Protein AF-A0A1M6QPP1-F1 (afdb_monomer)

Structure (mmCIF, N/CA/C/O backbone):
data_AF-A0A1M6QPP1-F1
#
_entry.id   AF-A0A1M6QPP1-F1
#
loop_
_atom_site.group_PDB
_atom_site.id
_atom_site.type_symbol
_atom_site.label_atom_id
_atom_site.label_alt_id
_atom_site.label_comp_id
_atom_site.label_asym_id
_atom_site.label_entity_id
_atom_site.label_seq_id
_atom_site.pdbx_PDB_ins_code
_atom_site.Cartn_x
_atom_site.Cartn_y
_atom_site.Cartn_z
_atom_site.occupancy
_atom_site.B_iso_or_equiv
_atom_site.auth_seq_id
_atom_site.auth_comp_id
_atom_site.auth_asym_id
_atom_site.auth_atom_id
_atom_site.pdbx_PDB_model_num
ATOM 1 N N . MET A 1 1 ? 18.414 1.046 4.254 1.00 52.12 1 MET A N 1
ATOM 2 C CA . MET A 1 1 ? 17.266 0.566 3.448 1.00 52.12 1 MET A CA 1
ATOM 3 C C . MET A 1 1 ? 16.400 1.764 3.106 1.00 52.12 1 MET A C 1
ATOM 5 O O . MET A 1 1 ? 16.138 2.547 4.009 1.00 52.12 1 MET A O 1
ATOM 9 N N . SER A 1 2 ? 16.003 1.950 1.843 1.00 74.31 2 SER A N 1
ATOM 10 C CA . SER A 1 2 ? 15.074 3.034 1.493 1.00 74.31 2 SER A CA 1
ATOM 11 C C . SER A 1 2 ? 13.699 2.771 2.120 1.00 74.31 2 SER A C 1
ATOM 13 O O . SER A 1 2 ? 13.295 1.613 2.254 1.00 74.31 2 SER A O 1
ATOM 15 N N . HIS A 1 3 ? 12.989 3.836 2.502 1.00 74.25 3 HIS A N 1
ATOM 16 C CA . HIS A 1 3 ? 11.647 3.781 3.106 1.00 74.25 3 HIS A CA 1
ATOM 17 C C . HIS A 1 3 ? 10.683 2.893 2.291 1.00 74.25 3 HIS A C 1
ATOM 19 O O . HIS A 1 3 ? 9.977 2.053 2.843 1.00 74.25 3 HIS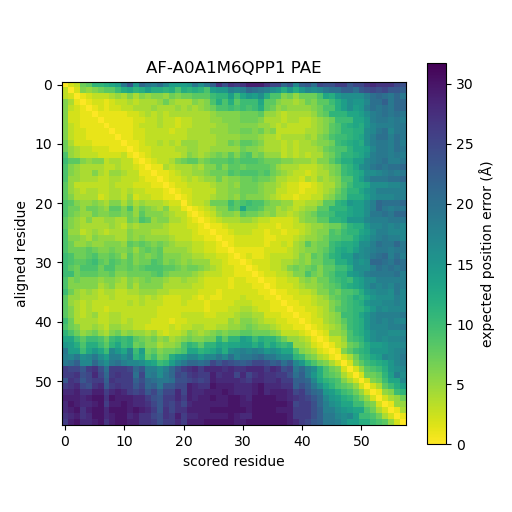 A O 1
ATOM 25 N N . ASN A 1 4 ? 10.766 2.980 0.960 1.00 79.38 4 ASN A N 1
ATOM 26 C CA . ASN A 1 4 ? 10.025 2.139 0.019 1.00 79.38 4 ASN A CA 1
ATOM 27 C C . ASN A 1 4 ? 10.255 0.638 0.218 1.00 79.38 4 ASN A C 1
ATOM 29 O O . ASN A 1 4 ? 9.312 -0.147 0.182 1.00 79.38 4 ASN A O 1
ATOM 33 N N . ASN A 1 5 ? 11.499 0.212 0.447 1.00 79.56 5 ASN A N 1
ATOM 34 C CA . ASN A 1 5 ? 11.795 -1.210 0.593 1.00 79.56 5 ASN A CA 1
ATOM 35 C C . ASN A 1 5 ? 11.245 -1.784 1.904 1.00 79.56 5 ASN A C 1
ATOM 37 O O . ASN A 1 5 ? 10.814 -2.932 1.938 1.00 79.56 5 ASN A O 1
ATOM 41 N N . PHE A 1 6 ? 11.229 -0.974 2.966 1.00 83.94 6 PHE A N 1
ATOM 42 C CA . PHE A 1 6 ? 10.625 -1.356 4.238 1.00 83.94 6 PHE A CA 1
ATOM 43 C C . PHE A 1 6 ? 9.108 -1.544 4.105 1.00 83.94 6 PHE A C 1
ATOM 45 O O . PHE A 1 6 ? 8.593 -2.584 4.504 1.00 83.94 6 PHE A O 1
ATOM 52 N N . ILE A 1 7 ? 8.407 -0.589 3.482 1.00 84.88 7 ILE A N 1
ATOM 53 C CA . ILE A 1 7 ? 6.947 -0.655 3.310 1.00 84.88 7 ILE A CA 1
A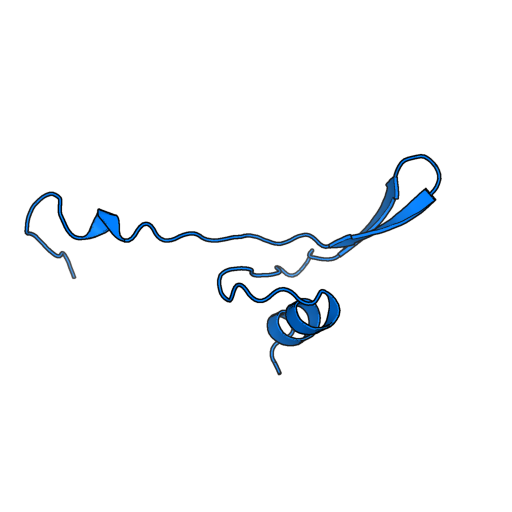TOM 54 C C . ILE A 1 7 ? 6.553 -1.820 2.391 1.00 84.88 7 ILE A C 1
ATOM 56 O O . ILE A 1 7 ? 5.626 -2.565 2.708 1.00 84.88 7 ILE A O 1
ATOM 60 N N . ARG A 1 8 ? 7.291 -2.045 1.294 1.00 84.69 8 ARG A N 1
ATOM 61 C CA . ARG A 1 8 ? 7.065 -3.205 0.415 1.00 84.69 8 ARG A CA 1
ATOM 62 C C . ARG A 1 8 ? 7.212 -4.527 1.160 1.00 84.69 8 ARG A C 1
ATOM 64 O O . ARG A 1 8 ? 6.358 -5.393 1.012 1.00 84.69 8 ARG A O 1
ATOM 71 N N . ASN A 1 9 ? 8.236 -4.663 2.003 1.00 86.06 9 ASN A N 1
ATOM 72 C CA . ASN A 1 9 ? 8.416 -5.865 2.816 1.00 86.06 9 ASN A CA 1
ATOM 73 C C . ASN A 1 9 ? 7.300 -6.026 3.858 1.00 86.06 9 ASN A C 1
ATOM 75 O O . ASN A 1 9 ? 6.778 -7.126 4.014 1.00 86.06 9 ASN A O 1
ATOM 79 N N . LEU A 1 10 ? 6.907 -4.940 4.533 1.00 87.56 10 LEU A N 1
ATOM 80 C CA . LEU A 1 10 ? 5.837 -4.941 5.535 1.00 87.56 10 LEU A CA 1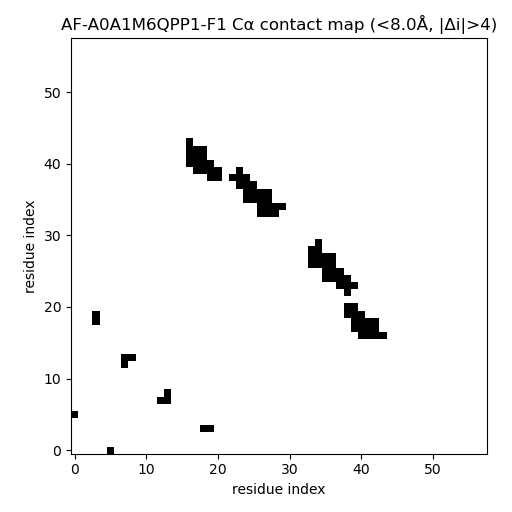
ATOM 81 C C . LEU A 1 10 ? 4.497 -5.409 4.947 1.00 87.56 10 LEU A C 1
ATOM 83 O O . LEU A 1 10 ? 3.787 -6.187 5.577 1.00 87.56 10 LEU A O 1
ATOM 87 N N . LEU A 1 11 ? 4.168 -4.947 3.739 1.00 86.75 11 LEU A N 1
ATOM 88 C CA . LEU A 1 11 ? 2.925 -5.270 3.032 1.00 86.75 11 LEU A CA 1
ATOM 89 C C . LEU A 1 11 ? 3.053 -6.493 2.104 1.00 86.75 11 LEU A C 1
ATOM 91 O O . LEU A 1 11 ? 2.102 -6.828 1.401 1.00 86.75 11 LEU A O 1
ATOM 95 N N . ASN A 1 12 ? 4.215 -7.158 2.086 1.00 89.25 12 ASN A N 1
ATOM 96 C CA . ASN A 1 12 ? 4.534 -8.282 1.199 1.00 89.25 12 ASN A CA 1
ATOM 97 C C . ASN A 1 12 ? 4.300 -7.984 -0.304 1.00 89.25 12 ASN A C 1
ATOM 99 O O . ASN A 1 12 ? 3.862 -8.839 -1.077 1.00 89.25 12 ASN A O 1
ATOM 103 N N . LEU A 1 13 ? 4.593 -6.752 -0.726 1.00 87.56 13 LEU A N 1
ATOM 104 C CA . LEU A 1 13 ? 4.493 -6.296 -2.111 1.00 87.56 13 LEU A CA 1
ATOM 105 C C . LEU A 1 13 ? 5.784 -6.634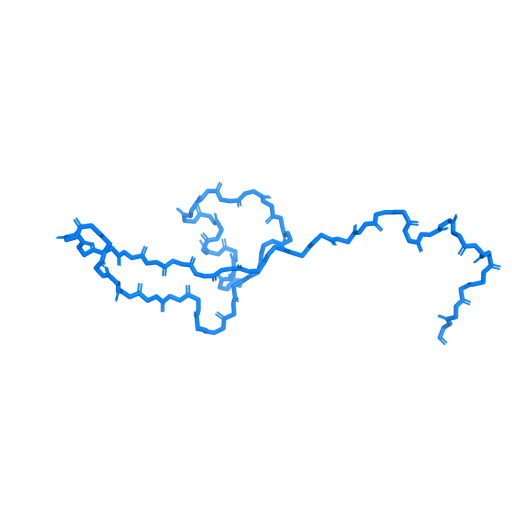 -2.866 1.00 87.56 13 LEU A C 1
ATOM 107 O O . LEU A 1 13 ? 6.864 -6.165 -2.509 1.00 87.56 13 LEU A O 1
ATOM 111 N N . LYS A 1 14 ? 5.672 -7.439 -3.930 1.00 85.06 14 LYS A N 1
ATOM 112 C CA . LYS A 1 14 ? 6.820 -7.926 -4.722 1.00 85.06 14 LYS A CA 1
ATOM 113 C C . LYS A 1 14 ? 7.179 -7.044 -5.917 1.00 85.06 14 LYS A C 1
ATOM 115 O O . LYS A 1 14 ? 8.246 -7.226 -6.495 1.00 85.06 14 LYS A O 1
ATOM 120 N N . ASP A 1 15 ? 6.292 -6.133 -6.307 1.00 83.81 15 ASP A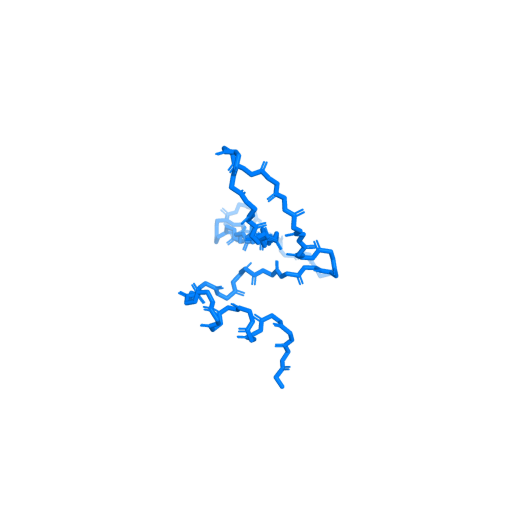 N 1
ATOM 121 C CA . ASP A 1 15 ? 6.485 -5.317 -7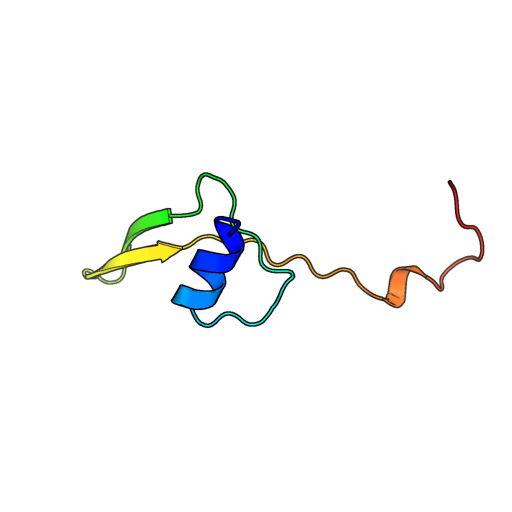.502 1.00 83.81 15 ASP A CA 1
ATOM 122 C C . ASP A 1 15 ? 7.448 -4.147 -7.210 1.00 83.81 15 ASP A C 1
ATOM 124 O O . ASP A 1 15 ? 7.156 -3.297 -6.356 1.00 83.81 15 ASP A O 1
ATOM 128 N N . PRO A 1 16 ? 8.611 -4.084 -7.887 1.00 81.56 16 PRO A N 1
ATOM 129 C CA . PRO A 1 16 ? 9.580 -3.017 -7.681 1.00 81.56 16 PRO A CA 1
ATOM 130 C C . PRO A 1 16 ? 9.096 -1.656 -8.198 1.00 81.56 16 PRO A C 1
ATOM 132 O O . PRO A 1 16 ? 9.645 -0.639 -7.774 1.00 81.56 16 PRO A O 1
ATOM 135 N N . ASN A 1 17 ? 8.081 -1.632 -9.063 1.00 85.19 17 ASN A N 1
ATOM 136 C CA . ASN A 1 17 ? 7.524 -0.422 -9.658 1.00 85.19 17 ASN A CA 1
ATOM 137 C C . ASN A 1 17 ? 6.531 0.309 -8.748 1.00 85.19 17 AS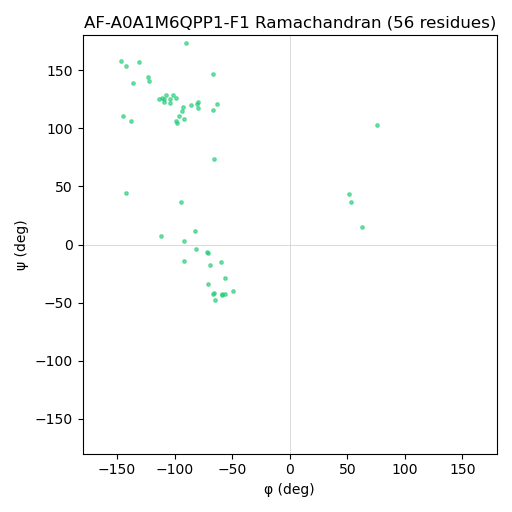N A C 1
ATOM 139 O O . ASN A 1 17 ? 6.020 1.369 -9.116 1.00 85.19 17 ASN A O 1
ATOM 143 N N . ILE A 1 18 ? 6.234 -0.261 -7.577 1.00 87.25 18 ILE A N 1
ATOM 144 C CA . ILE A 1 18 ? 5.448 0.401 -6.542 1.00 87.25 18 ILE A CA 1
ATOM 145 C C . ILE A 1 18 ? 6.363 1.347 -5.765 1.00 87.25 18 ILE A C 1
ATOM 147 O O . ILE A 1 18 ? 7.341 0.917 -5.140 1.00 87.25 18 ILE A O 1
ATOM 151 N N . THR A 1 19 ? 6.012 2.630 -5.773 1.00 87.25 19 THR A N 1
ATOM 152 C CA . THR A 1 19 ? 6.703 3.689 -5.034 1.00 87.25 19 THR A CA 1
ATOM 153 C C . THR A 1 19 ? 5.748 4.399 -4.080 1.00 87.25 19 THR A C 1
ATOM 155 O O . THR A 1 19 ? 4.597 4.668 -4.413 1.00 87.25 19 THR A O 1
ATOM 158 N N . PHE A 1 20 ? 6.239 4.732 -2.893 1.00 87.12 20 PHE A N 1
ATOM 159 C CA . PHE A 1 20 ? 5.538 5.466 -1.846 1.00 87.12 20 PHE A CA 1
ATOM 160 C C . PHE A 1 20 ? 6.160 6.867 -1.740 1.00 87.12 20 PHE A C 1
ATOM 162 O O . PHE A 1 20 ? 7.379 6.998 -1.600 1.00 87.12 20 PHE A O 1
ATOM 169 N N . ASN A 1 21 ? 5.325 7.902 -1.848 1.00 84.69 21 ASN A N 1
ATOM 170 C CA . ASN A 1 21 ? 5.722 9.314 -1.731 1.00 84.69 21 ASN A CA 1
ATOM 171 C C . ASN A 1 21 ? 5.610 9.785 -0.272 1.00 84.69 21 ASN A C 1
ATOM 173 O O . ASN A 1 21 ? 5.067 9.061 0.546 1.00 84.69 21 ASN A O 1
ATOM 177 N N . ASP A 1 22 ? 6.045 10.998 0.074 1.00 81.69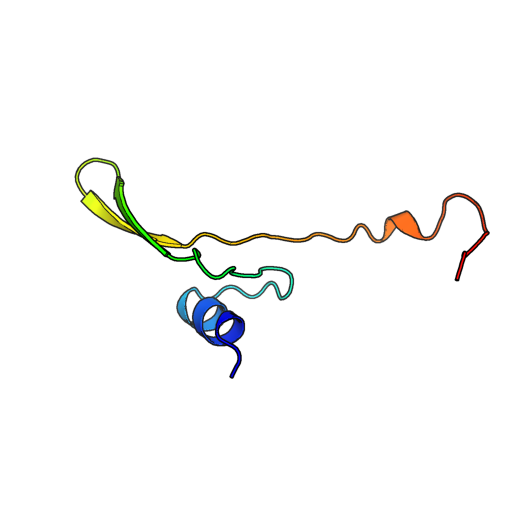 22 ASP A N 1
ATOM 178 C CA . ASP A 1 22 ? 6.089 11.455 1.480 1.00 81.69 22 ASP A CA 1
ATOM 179 C C . ASP A 1 22 ? 4.737 11.395 2.229 1.00 81.69 22 ASP A C 1
ATOM 181 O O . ASP A 1 22 ? 4.709 11.117 3.425 1.00 81.69 22 ASP A O 1
ATOM 185 N N . ASN A 1 23 ? 3.606 11.537 1.526 1.00 83.31 23 ASN A N 1
ATOM 186 C CA . ASN A 1 23 ? 2.250 11.410 2.087 1.00 83.31 23 ASN A CA 1
ATOM 187 C C . ASN A 1 23 ? 1.660 9.994 1.932 1.00 83.31 23 ASN A C 1
ATOM 189 O O . ASN A 1 23 ? 0.473 9.823 1.659 1.00 83.31 23 ASN A O 1
ATOM 193 N N . TYR A 1 24 ? 2.489 8.959 2.066 1.00 84.62 24 TYR A N 1
ATOM 194 C CA . TYR A 1 24 ? 2.096 7.568 1.830 1.00 84.62 24 TYR A CA 1
ATOM 195 C C . TYR A 1 24 ? 1.159 6.970 2.883 1.00 84.62 24 TYR A C 1
ATOM 197 O O . TYR A 1 24 ? 0.741 5.831 2.710 1.00 84.62 24 TYR A O 1
ATOM 205 N N . TYR A 1 25 ? 0.873 7.656 3.989 1.00 89.69 25 TYR A N 1
ATOM 206 C CA . TYR A 1 25 ? 0.143 7.082 5.117 1.00 89.69 25 TYR A CA 1
ATOM 207 C C . TYR A 1 25 ? -0.923 8.027 5.652 1.00 89.69 25 TYR A C 1
ATOM 209 O O . TYR A 1 25 ? -0.682 9.220 5.834 1.00 89.69 25 TYR A O 1
ATOM 217 N N . SER A 1 26 ? -2.077 7.460 5.986 1.00 92.38 26 SER A N 1
ATOM 218 C CA . SER A 1 26 ? -3.128 8.138 6.737 1.00 92.38 26 SER A CA 1
ATOM 219 C C . SER A 1 26 ? -3.882 7.157 7.637 1.00 92.38 26 SER A C 1
ATOM 221 O O . SER A 1 26 ? -3.873 5.941 7.421 1.00 92.38 26 SER A O 1
ATOM 223 N N . GLU A 1 27 ? -4.529 7.688 8.673 1.00 94.50 27 GLU A N 1
ATOM 224 C CA . GLU A 1 27 ? -5.509 6.945 9.463 1.00 94.50 27 GLU A CA 1
ATOM 225 C C . GLU A 1 27 ? -6.908 7.402 9.067 1.00 94.50 27 GLU A C 1
ATOM 227 O O . GLU A 1 27 ? -7.242 8.578 9.203 1.00 94.50 27 GLU A O 1
ATOM 232 N N . GLU A 1 28 ? -7.733 6.467 8.613 1.00 94.56 28 GLU A N 1
ATOM 233 C CA . GLU A 1 28 ? -9.070 6.757 8.102 1.00 94.56 28 GLU A CA 1
ATOM 234 C C . GLU A 1 28 ? -10.104 5.833 8.737 1.00 94.56 28 GLU A C 1
ATOM 236 O O . GLU A 1 28 ? -9.786 4.744 9.215 1.00 94.56 28 GLU A O 1
ATOM 241 N N . ILE A 1 29 ? -11.365 6.258 8.754 1.00 95.44 29 ILE A N 1
ATOM 242 C CA . ILE A 1 29 ? -12.478 5.409 9.182 1.00 95.44 29 ILE A CA 1
ATOM 243 C C . ILE A 1 29 ? -13.136 4.851 7.923 1.00 95.44 29 ILE A C 1
ATOM 245 O O . ILE A 1 29 ? -13.847 5.565 7.221 1.00 95.44 29 ILE A O 1
ATOM 249 N N . ILE A 1 30 ? -12.919 3.565 7.656 1.00 92.25 30 ILE A N 1
ATOM 250 C CA . ILE A 1 30 ? -13.535 2.840 6.539 1.00 92.25 30 ILE A CA 1
ATOM 251 C C . ILE A 1 30 ? -14.556 1.880 7.143 1.00 92.25 30 ILE A C 1
ATOM 253 O O . ILE A 1 30 ? -14.212 1.071 8.001 1.00 92.25 30 ILE A O 1
ATOM 257 N N . ASN A 1 31 ? -15.825 1.979 6.736 1.00 91.88 31 ASN A N 1
ATOM 258 C CA . ASN A 1 31 ? -16.918 1.143 7.255 1.00 91.88 31 ASN A CA 1
ATOM 259 C C . ASN A 1 31 ? -17.013 1.125 8.796 1.00 91.88 31 ASN A C 1
ATOM 261 O O . ASN A 1 31 ? -17.198 0.073 9.402 1.00 91.88 31 ASN A O 1
ATOM 265 N N . ASN A 1 32 ? -16.876 2.294 9.435 1.00 94.00 32 ASN A N 1
ATOM 266 C CA . ASN A 1 32 ? -16.877 2.459 10.898 1.00 94.00 32 ASN A CA 1
ATOM 267 C C . ASN A 1 32 ? -15.714 1.751 11.631 1.00 94.00 32 ASN A C 1
ATOM 269 O O . ASN A 1 32 ? -15.740 1.605 12.852 1.00 94.00 32 ASN A O 1
ATOM 273 N N . VAL A 1 33 ? -14.677 1.334 10.898 1.00 94.81 33 VAL A N 1
ATOM 274 C CA . VAL A 1 33 ? -13.459 0.724 11.439 1.00 94.81 33 VAL A CA 1
ATOM 275 C C . VAL A 1 33 ? -12.276 1.655 11.196 1.00 94.81 33 VAL A C 1
ATOM 277 O O . VAL A 1 33 ? -11.991 2.046 10.060 1.00 94.81 33 VAL A O 1
ATOM 280 N N . LYS A 1 34 ? -11.553 1.994 12.271 1.00 95.44 34 LYS A N 1
ATOM 281 C CA . LYS A 1 34 ? -10.313 2.769 12.178 1.00 95.44 34 LYS A CA 1
ATOM 282 C C . LYS A 1 34 ? -9.251 1.934 11.460 1.00 95.44 34 LYS A C 1
ATOM 284 O O . LYS A 1 34 ? -8.838 0.885 11.949 1.00 95.44 34 LYS A O 1
ATOM 289 N N . SER A 1 35 ? -8.832 2.412 10.301 1.00 92.62 35 SER A N 1
ATOM 290 C CA . SER A 1 35 ? -7.999 1.710 9.336 1.00 92.62 35 SER A CA 1
ATOM 291 C C . SER A 1 35 ? -6.732 2.506 9.050 1.00 92.62 35 SER A C 1
ATOM 293 O O . SER A 1 35 ? -6.735 3.735 9.015 1.00 92.62 35 SER A O 1
ATOM 295 N N . LYS A 1 36 ? -5.632 1.783 8.846 1.00 91.94 36 LYS A N 1
ATOM 296 C CA . LYS A 1 36 ? -4.354 2.339 8.402 1.00 91.94 36 LYS A CA 1
ATOM 297 C C . LYS A 1 36 ? -4.287 2.229 6.887 1.00 91.94 36 LYS A C 1
ATOM 299 O O . LYS A 1 36 ? -4.271 1.112 6.371 1.00 91.94 36 LYS A O 1
ATOM 304 N N . VAL A 1 37 ? -4.268 3.360 6.193 1.00 90.94 37 VAL A N 1
ATOM 305 C CA . VAL A 1 37 ? -4.314 3.414 4.729 1.00 90.94 37 VAL A CA 1
ATOM 306 C C . VAL A 1 37 ? -2.943 3.809 4.201 1.00 90.94 37 VAL A C 1
ATOM 308 O O . VAL A 1 37 ? -2.360 4.799 4.646 1.00 90.94 37 VAL A O 1
ATOM 311 N N . PHE A 1 38 ? -2.432 3.017 3.258 1.00 90.12 38 PHE A N 1
ATOM 312 C CA . PHE A 1 38 ? -1.164 3.265 2.581 1.00 90.12 38 PHE A CA 1
ATOM 313 C C . PHE A 1 38 ? -1.408 3.642 1.118 1.00 90.12 38 PHE A C 1
ATOM 315 O O . PHE A 1 38 ? -2.044 2.890 0.381 1.00 90.12 38 PHE A O 1
ATOM 322 N N . TYR A 1 39 ? -0.865 4.780 0.695 1.00 90.31 39 TYR A N 1
ATOM 323 C CA . TYR A 1 39 ? -0.947 5.304 -0.663 1.00 90.31 39 TYR A CA 1
ATOM 324 C C . TYR A 1 39 ? 0.352 5.046 -1.420 1.00 90.31 39 TYR A C 1
ATOM 326 O O . TYR A 1 39 ? 1.438 5.388 -0.947 1.00 90.31 39 TYR A O 1
ATOM 334 N N . ALA A 1 40 ? 0.237 4.467 -2.612 1.00 89.44 40 ALA A N 1
ATOM 335 C CA . ALA A 1 40 ? 1.374 4.147 -3.462 1.00 89.44 40 ALA A CA 1
ATOM 336 C C . ALA A 1 40 ? 1.048 4.385 -4.937 1.00 89.44 40 ALA A C 1
ATOM 338 O O . ALA A 1 40 ? -0.103 4.265 -5.358 1.00 89.44 40 ALA A O 1
ATOM 339 N N . THR A 1 41 ? 2.083 4.657 -5.722 1.00 88.62 41 THR A N 1
ATOM 340 C CA . THR A 1 41 ? 2.009 4.773 -7.177 1.00 88.62 41 THR A CA 1
ATOM 341 C C . THR A 1 41 ? 2.600 3.518 -7.801 1.00 88.62 41 THR A C 1
ATOM 343 O O . THR A 1 41 ? 3.744 3.171 -7.518 1.00 88.62 41 THR A O 1
ATOM 346 N N . LEU A 1 42 ? 1.836 2.845 -8.662 1.00 88.31 42 LEU A N 1
ATOM 347 C CA . LEU A 1 42 ? 2.337 1.761 -9.505 1.00 88.31 42 LEU A CA 1
ATOM 348 C C . LEU A 1 42 ? 2.689 2.330 -10.881 1.00 88.31 42 LEU A C 1
ATOM 350 O O . LEU A 1 42 ? 1.800 2.718 -11.637 1.00 88.31 42 LEU A O 1
ATOM 354 N N . THR A 1 43 ? 3.980 2.375 -11.209 1.00 83.06 43 THR A N 1
ATOM 355 C CA . THR A 1 43 ? 4.441 2.886 -12.508 1.00 83.06 43 THR A CA 1
ATOM 356 C C . THR A 1 43 ? 4.697 1.730 -13.465 1.00 83.06 43 THR A C 1
ATOM 358 O O . THR A 1 43 ? 5.709 1.049 -13.368 1.00 83.06 43 THR A O 1
ATOM 361 N N . TYR A 1 44 ? 3.807 1.498 -14.425 1.00 80.94 44 TYR A N 1
ATOM 362 C CA . TYR A 1 44 ? 4.073 0.528 -15.485 1.00 80.94 44 TYR A CA 1
ATOM 363 C C . TYR A 1 44 ? 4.706 1.231 -16.685 1.00 80.94 44 TYR A C 1
ATOM 365 O O . TYR A 1 44 ? 4.080 2.103 -17.287 1.00 80.94 44 TYR A O 1
ATOM 373 N N . MET A 1 45 ? 5.932 0.845 -17.045 1.00 70.88 45 MET A N 1
ATOM 374 C CA . MET A 1 45 ? 6.549 1.287 -18.292 1.00 70.88 45 MET A CA 1
ATOM 375 C C . MET A 1 45 ? 6.225 0.255 -19.384 1.00 70.88 45 MET A C 1
ATOM 377 O O . MET A 1 45 ? 6.739 -0.864 -19.335 1.00 70.88 45 MET A O 1
ATOM 381 N N . PRO A 1 46 ? 5.344 0.566 -20.348 1.00 70.56 46 PRO A N 1
ATOM 382 C CA . PRO A 1 46 ? 5.025 -0.361 -21.425 1.00 70.56 46 PRO A CA 1
ATOM 383 C C . PRO A 1 46 ? 6.260 -0.643 -22.289 1.00 70.56 46 PRO A C 1
ATOM 385 O O . PRO A 1 46 ? 6.795 0.248 -22.946 1.00 70.56 46 PRO A O 1
ATOM 388 N N . ASN A 1 47 ? 6.652 -1.918 -22.376 1.00 64.88 47 ASN A N 1
ATOM 389 C CA . ASN A 1 47 ? 7.734 -2.383 -23.260 1.00 64.88 47 ASN A CA 1
ATOM 390 C C . ASN A 1 47 ? 7.467 -2.092 -24.753 1.00 64.88 47 ASN A C 1
ATOM 392 O O . ASN A 1 47 ? 8.380 -2.151 -25.570 1.00 64.88 47 ASN A O 1
ATOM 396 N N . ALA A 1 48 ? 6.224 -1.761 -25.119 1.00 61.91 48 ALA A N 1
ATOM 397 C CA . ALA A 1 48 ? 5.824 -1.432 -26.485 1.00 61.91 48 ALA A CA 1
ATOM 398 C C . ALA A 1 48 ? 6.337 -0.064 -26.981 1.00 61.91 48 ALA A C 1
ATOM 400 O O . ALA A 1 48 ? 6.176 0.258 -28.155 1.00 61.91 48 ALA A O 1
ATOM 401 N N . TRP A 1 49 ? 6.967 0.748 -26.126 1.00 52.59 49 TRP A N 1
ATOM 402 C CA . TRP A 1 49 ? 7.459 2.082 -26.500 1.00 52.59 49 TRP A CA 1
ATOM 403 C C . TRP A 1 49 ? 8.820 2.073 -27.216 1.00 52.59 49 TRP A C 1
ATOM 405 O O . TRP A 1 49 ? 9.417 3.125 -27.409 1.00 52.59 49 TRP A O 1
ATOM 415 N N . TRP A 1 50 ? 9.307 0.904 -27.643 1.00 50.50 50 TRP A N 1
ATOM 416 C CA . TRP A 1 50 ? 10.548 0.774 -28.419 1.00 50.50 50 TRP A CA 1
ATOM 417 C C . TRP A 1 50 ? 10.333 0.327 -29.869 1.00 50.50 50 TRP A C 1
ATOM 419 O O . TRP A 1 50 ? 11.301 0.049 -30.574 1.00 50.50 50 TRP A O 1
ATOM 429 N N . THR A 1 51 ? 9.092 0.230 -30.357 1.00 54.19 51 THR A N 1
ATOM 430 C CA . THR A 1 51 ? 8.863 -0.286 -31.721 1.00 54.19 51 THR A CA 1
ATOM 431 C C . THR A 1 51 ? 7.741 0.413 -32.475 1.00 54.19 51 THR A C 1
ATOM 433 O O . THR A 1 51 ? 6.955 -0.221 -33.174 1.00 54.19 51 THR A O 1
ATOM 436 N N . TYR A 1 52 ? 7.694 1.743 -32.403 1.00 51.44 52 TYR A N 1
ATOM 437 C CA . TYR A 1 52 ? 6.981 2.513 -33.416 1.00 51.44 52 TYR A CA 1
ATOM 438 C C . TYR A 1 52 ? 7.803 3.746 -33.799 1.00 51.44 52 TYR A C 1
ATOM 440 O O . TYR A 1 52 ? 7.921 4.690 -33.026 1.00 51.44 52 TYR A O 1
ATOM 448 N N . TYR A 1 53 ? 8.379 3.671 -35.003 1.00 51.56 53 TYR A N 1
ATOM 449 C CA . TYR A 1 53 ? 9.280 4.626 -35.664 1.00 51.56 53 TYR A CA 1
ATOM 450 C C . TYR A 1 53 ? 10.720 4.627 -35.141 1.00 51.56 53 TYR A C 1
ATOM 452 O O . TYR A 1 53 ? 11.022 5.180 -34.094 1.00 51.56 53 TYR A O 1
ATOM 460 N N . GLY A 1 54 ? 11.631 4.008 -35.899 1.00 54.50 54 GLY A N 1
ATOM 461 C CA . GLY A 1 54 ? 13.049 3.892 -35.560 1.00 54.50 54 GLY A CA 1
ATOM 462 C C . GLY A 1 54 ? 13.809 5.220 -35.545 1.00 54.50 54 GLY A C 1
ATOM 463 O O . GLY A 1 54 ? 14.614 5.460 -36.437 1.00 54.50 54 GLY A O 1
ATOM 464 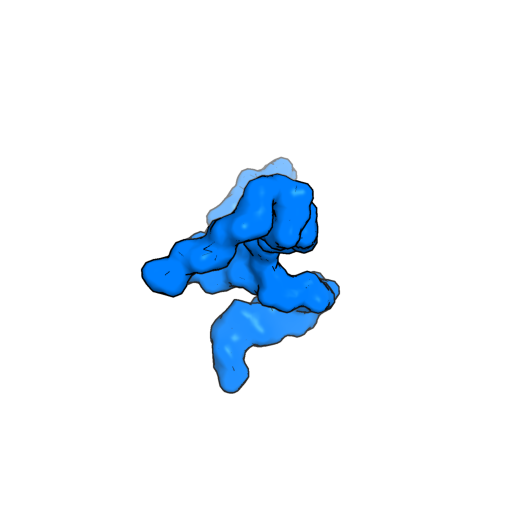N N . GLN A 1 55 ? 13.594 6.049 -34.524 1.00 49.19 55 GLN A N 1
ATOM 465 C CA . GLN A 1 55 ? 14.470 7.154 -34.142 1.00 49.19 55 GLN A CA 1
ATOM 466 C C . GLN A 1 55 ? 14.471 7.302 -32.615 1.00 49.19 55 GLN A C 1
ATOM 468 O O . GLN A 1 55 ? 13.480 7.695 -32.006 1.00 49.19 55 GLN A O 1
ATOM 473 N N . THR A 1 56 ? 15.604 6.973 -31.998 1.00 47.97 56 THR A N 1
ATOM 474 C CA . THR A 1 56 ? 15.945 7.346 -30.621 1.00 47.97 56 THR A CA 1
ATOM 475 C C . THR A 1 56 ? 16.442 8.790 -30.615 1.00 47.97 56 THR A C 1
ATOM 477 O O . THR A 1 56 ? 17.423 9.084 -31.300 1.00 47.97 56 THR A O 1
ATOM 480 N N . TYR A 1 57 ? 15.815 9.677 -29.843 1.00 47.69 57 TYR A N 1
ATOM 481 C CA . TYR A 1 57 ? 16.370 11.002 -29.549 1.00 47.69 57 TYR A CA 1
ATOM 482 C C . TYR A 1 57 ? 17.049 10.976 -28.174 1.00 47.69 57 TYR A C 1
ATOM 484 O O . TYR A 1 57 ? 16.440 10.536 -27.197 1.00 47.69 57 TYR A O 1
ATOM 492 N N . TYR A 1 58 ? 18.321 11.392 -28.156 1.00 47.78 58 TYR A N 1
ATOM 493 C CA . TYR A 1 58 ? 19.152 11.640 -26.972 1.00 47.78 58 TYR A CA 1
ATOM 494 C C . TYR A 1 58 ? 18.896 13.037 -26.406 1.00 47.78 58 TYR A C 1
ATOM 496 O O . TYR A 1 58 ? 18.635 13.949 -27.225 1.00 47.78 58 TYR A O 1
#

Solvent-accessible surface area (backbone atoms only — not comparable to full-atom values): 3998 Å² total; per-residue (Å²): 131,58,72,53,60,54,54,27,58,76,71,70,51,84,62,83,48,53,44,59,58,98,80,22,66,50,81,44,74,56,93,89,36,86,39,82,45,76,48,70,47,75,63,83,81,69,80,73,80,79,77,77,74,103,69,89,85,133

Radius of gyration: 17.2 Å; Cα contacts (8 Å, |Δi|>4): 45; chains: 1; bounding box: 36×20×48 Å

Organism: NCBI:txid1123349

Sequence (58 aa):
MSHNNFIRNLLNLKDPNITFNDNYYSEEIINNVKSKVFYATLTYMPNAWWTYYGQTYY

pLDDT: mean 78.94, std 15.24, range [47.69, 95.44]

Nearest PDB structures (foldseek):
  4uce-assembly1_A  TM=4.158E-01  e=2.916E+00  Human respiratory syncytial virus A2

Secondary structure (DSSP, 8-state):
--HHHHHHHHTT---TTEE--TT-EEEEEETTEEEEEE--EE----GGGGSSSS----

Foldseek 3Di:
DDPQVVVCVVVVPPDPQKDADPPQWDFDQDPNDTDIGGDIDRDDDDPVVCPDDPDDDD

Mean predicted aligned error: 10.15 Å